Protein AF-A0A7V2AU62-F1 (afdb_monomer_lite)

Secondary structure (DSSP, 8-state):
--SS-PPPPP------TTS-HHHHHHHHHH-HHHHHHHHHHHHHHHHHHHHHHHHHHHHHHHHHHHHHHIIIIIS---SEEETTEEE---GGGHHHHHHHHHHHHHHHHHHHHHHHHHHHHHHHHHH---

Structure (mmCIF, N/CA/C/O backbone):
data_AF-A0A7V2AU62-F1
#
_entry.id   AF-A0A7V2AU62-F1
#
loop_
_atom_site.group_PDB
_atom_site.id
_atom_site.type_symbol
_atom_site.label_atom_id
_atom_site.label_alt_id
_atom_site.label_comp_id
_atom_site.label_asym_id
_atom_site.label_entity_id
_atom_site.label_seq_id
_atom_site.pdbx_PDB_ins_code
_atom_site.Cartn_x
_atom_site.Cartn_y
_atom_site.Cartn_z
_atom_site.occupancy
_atom_site.B_iso_or_equiv
_atom_site.auth_seq_id
_atom_site.auth_comp_id
_atom_site.auth_asym_id
_atom_site.auth_atom_id
_atom_site.pdbx_PDB_model_num
ATOM 1 N N . GLU A 1 1 ? -22.952 19.326 10.330 1.00 55.00 1 GLU A N 1
ATOM 2 C CA . GLU A 1 1 ? -24.151 20.021 9.814 1.00 55.00 1 GLU A CA 1
ATOM 3 C C . GLU A 1 1 ? -24.006 20.452 8.351 1.00 55.00 1 GLU A C 1
ATOM 5 O O . GLU A 1 1 ? -24.978 20.304 7.633 1.00 55.00 1 GLU A O 1
ATOM 10 N N . ALA A 1 2 ? -22.821 20.843 7.853 1.00 52.75 2 ALA A N 1
ATOM 11 C CA . ALA A 1 2 ? -22.701 21.334 6.468 1.00 52.75 2 ALA A CA 1
ATOM 12 C C . ALA A 1 2 ? -22.431 20.289 5.352 1.00 52.75 2 ALA A C 1
ATOM 14 O O . ALA A 1 2 ? -22.750 20.576 4.208 1.00 52.75 2 ALA A O 1
ATOM 15 N N . LEU A 1 3 ? -21.883 19.091 5.631 1.00 63.28 3 LEU A N 1
ATOM 16 C CA . LEU A 1 3 ? -21.531 18.123 4.559 1.00 63.28 3 LEU A CA 1
ATOM 17 C C . LEU A 1 3 ? -22.336 16.811 4.522 1.00 63.28 3 LEU A C 1
ATOM 19 O O . LEU A 1 3 ? -22.342 16.146 3.496 1.00 63.28 3 LEU A O 1
ATOM 23 N N . LEU A 1 4 ? -23.023 16.417 5.600 1.00 69.19 4 LEU A N 1
ATOM 24 C CA . LEU A 1 4 ? -23.763 15.140 5.649 1.00 69.19 4 LEU A CA 1
ATOM 25 C C . LEU A 1 4 ? -25.218 15.283 6.107 1.00 69.19 4 LEU A C 1
ATOM 27 O O . LEU A 1 4 ? -25.890 14.276 6.278 1.0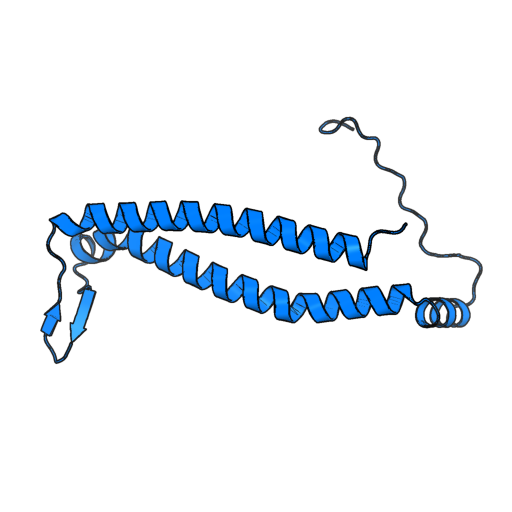0 69.19 4 LEU A O 1
ATOM 31 N N . GLY A 1 5 ? -25.704 16.500 6.384 1.00 77.00 5 GLY A N 1
ATOM 32 C CA . GLY A 1 5 ? -27.069 16.740 6.890 1.00 77.00 5 GLY A CA 1
ATOM 33 C C . GLY A 1 5 ? -27.391 16.097 8.250 1.00 77.00 5 GLY A C 1
ATOM 34 O O . GLY A 1 5 ? -28.424 16.381 8.847 1.00 77.00 5 GLY A O 1
ATOM 35 N N . VAL A 1 6 ? -26.499 15.262 8.781 1.00 72.81 6 VAL A N 1
ATOM 36 C CA . VAL A 1 6 ? -26.673 14.582 10.057 1.00 72.81 6 VAL A CA 1
ATOM 37 C C . VAL A 1 6 ? -26.225 15.506 11.182 1.00 72.81 6 VAL A C 1
ATOM 39 O O . VAL A 1 6 ? -25.076 15.966 11.238 1.00 72.81 6 VAL A O 1
ATOM 42 N N . ARG A 1 7 ? -27.158 15.767 12.101 1.00 73.38 7 ARG A N 1
ATOM 43 C CA . ARG A 1 7 ? -26.866 16.365 13.402 1.00 73.38 7 ARG A CA 1
ATOM 44 C C . ARG A 1 7 ? -25.943 15.427 14.166 1.00 73.38 7 ARG A C 1
ATOM 46 O O . ARG A 1 7 ? -26.282 14.266 14.379 1.00 73.38 7 ARG A O 1
ATOM 53 N N . MET A 1 8 ? -24.784 15.927 14.582 1.00 72.12 8 MET A N 1
ATOM 54 C CA . MET A 1 8 ? -23.872 15.130 15.397 1.00 72.12 8 MET A CA 1
ATOM 55 C C . MET A 1 8 ? -24.558 14.788 16.731 1.00 72.12 8 MET A C 1
ATOM 57 O O . MET A 1 8 ? -24.991 15.708 17.435 1.00 72.12 8 MET A O 1
ATOM 61 N N . PRO A 1 9 ? -24.674 13.498 17.100 1.00 69.62 9 PRO A N 1
ATOM 62 C CA . PRO A 1 9 ? -25.175 13.112 18.409 1.00 69.62 9 PRO A CA 1
ATOM 63 C C . PRO A 1 9 ? -24.269 13.702 19.487 1.00 69.62 9 PRO A C 1
ATOM 65 O O . PRO A 1 9 ? -23.041 13.673 19.369 1.00 69.62 9 PRO A O 1
ATOM 68 N N . ARG A 1 10 ? -24.859 14.228 20.563 1.00 68.44 10 ARG A N 1
ATOM 69 C CA . ARG A 1 10 ? -24.075 14.646 21.728 1.00 68.44 10 ARG A CA 1
ATOM 70 C C . ARG A 1 10 ? -23.327 13.428 22.269 1.00 68.44 10 ARG A C 1
ATOM 72 O O . ARG A 1 10 ? -23.922 12.366 22.439 1.00 68.44 10 ARG A O 1
ATOM 79 N N . ARG A 1 11 ? -22.028 13.599 22.535 1.00 68.75 11 ARG A N 1
ATOM 80 C CA . ARG A 1 11 ? -21.162 12.574 23.132 1.00 68.75 11 ARG A CA 1
ATOM 81 C C . ARG A 1 11 ? -21.893 11.899 24.308 1.00 68.75 11 ARG A C 1
ATOM 83 O O . ARG A 1 11 ? -22.237 12.605 25.258 1.00 68.75 11 ARG A O 1
ATOM 90 N N . PRO A 1 12 ? -22.094 10.571 24.295 1.00 61.94 12 PRO A N 1
ATOM 91 C CA . PRO A 1 12 ? -22.610 9.873 25.463 1.00 61.94 12 PRO A CA 1
ATOM 92 C C . PRO A 1 12 ? -21.643 10.066 26.638 1.00 61.94 12 PRO A C 1
ATOM 94 O O . PRO A 1 12 ? -20.420 9.977 26.494 1.00 61.94 12 PRO A O 1
ATOM 97 N N . ILE A 1 13 ? -22.184 10.400 27.807 1.00 61.28 13 ILE A N 1
ATOM 98 C CA . ILE A 1 13 ? -21.394 10.653 29.013 1.00 61.28 13 ILE A CA 1
ATOM 99 C C . ILE A 1 13 ? -20.949 9.292 29.563 1.00 61.28 13 ILE A C 1
ATOM 101 O O . ILE A 1 13 ? -21.699 8.608 30.247 1.00 61.28 13 ILE A O 1
ATOM 105 N N . PHE A 1 14 ? -19.718 8.888 29.242 1.00 56.69 14 PHE A N 1
ATOM 106 C CA . PHE A 1 14 ? -19.124 7.597 29.634 1.00 56.69 14 PHE A CA 1
ATOM 107 C C . PHE A 1 14 ? -18.795 7.466 31.133 1.00 56.69 14 PHE A C 1
ATOM 109 O O . PHE A 1 14 ? -18.342 6.418 31.581 1.00 56.69 14 PHE A O 1
ATOM 116 N N . SER A 1 15 ? -19.005 8.517 31.924 1.00 59.22 15 SER A N 1
ATOM 117 C CA . SER A 1 15 ? -18.717 8.531 33.357 1.00 59.22 15 SER A CA 1
ATOM 118 C C . SER A 1 15 ? -20.024 8.696 34.118 1.00 59.22 15 SER A C 1
ATOM 120 O O . SER A 1 15 ? -20.573 9.798 34.159 1.00 59.22 15 SER A O 1
ATOM 122 N N . ARG A 1 16 ? -20.510 7.618 34.752 1.00 60.66 16 ARG A N 1
ATOM 123 C CA . ARG A 1 16 ? -21.407 7.772 35.905 1.00 60.66 16 ARG A CA 1
ATOM 124 C C . ARG A 1 16 ? -20.615 8.557 36.946 1.00 60.66 16 ARG A C 1
ATOM 126 O O . ARG A 1 16 ? -19.609 8.062 37.460 1.00 60.66 16 ARG A O 1
ATOM 133 N N . LYS A 1 17 ? -20.993 9.813 37.191 1.00 62.16 17 LYS A N 1
ATOM 134 C CA . LYS A 1 17 ? -20.298 10.689 38.151 1.00 62.16 17 LYS A CA 1
ATOM 135 C C . LYS A 1 17 ? -20.458 10.197 39.596 1.00 62.16 17 LYS A C 1
ATOM 137 O O . LYS A 1 17 ? -19.704 10.631 40.455 1.00 62.16 17 LYS A O 1
ATOM 142 N N . ASP A 1 18 ? -21.328 9.214 39.804 1.00 68.56 18 ASP A N 1
ATOM 143 C CA . ASP A 1 18 ? -21.923 8.866 41.095 1.00 68.56 18 ASP A CA 1
ATOM 144 C C . ASP A 1 18 ? -21.202 7.705 41.812 1.00 68.56 18 ASP A C 1
ATOM 146 O O . ASP A 1 18 ? -21.600 7.305 42.900 1.00 68.56 18 ASP A O 1
ATOM 150 N N . LEU A 1 19 ? -20.141 7.141 41.214 1.00 70.06 19 LEU A N 1
ATOM 151 C CA . LEU A 1 19 ? -19.375 6.026 41.790 1.00 70.06 19 LEU A CA 1
ATOM 152 C C . LEU A 1 19 ? -18.001 6.471 42.328 1.00 70.06 19 LEU A C 1
ATOM 154 O O . LEU A 1 19 ? -17.305 7.237 41.657 1.00 70.06 19 LEU A O 1
ATOM 158 N N . PRO A 1 20 ? -17.540 5.937 43.475 1.00 80.94 20 PRO A N 1
ATOM 159 C CA . PRO A 1 20 ? -16.149 6.080 43.902 1.00 80.94 20 PRO A CA 1
ATOM 160 C C . PRO A 1 20 ? -15.197 5.435 42.878 1.00 80.94 20 PRO A C 1
ATOM 162 O O . PRO A 1 20 ? -15.575 4.495 42.175 1.00 80.94 20 PRO A O 1
ATOM 165 N N . MET A 1 21 ? -13.949 5.918 42.795 1.00 77.25 21 MET A N 1
ATOM 166 C CA . MET A 1 21 ? -12.936 5.474 41.811 1.00 77.25 21 MET A CA 1
ATOM 167 C C . MET A 1 21 ? -12.805 3.943 41.727 1.00 77.25 21 MET A C 1
ATOM 169 O O . MET A 1 21 ? -12.771 3.375 40.636 1.00 77.25 21 MET A O 1
ATOM 173 N N . TRP A 1 22 ? -12.831 3.266 42.877 1.00 80.25 22 TRP A N 1
ATOM 174 C CA . TRP A 1 22 ? -12.772 1.805 42.963 1.00 80.25 22 TRP A CA 1
ATOM 175 C C . TRP A 1 22 ? -14.025 1.105 42.410 1.00 80.25 22 TRP A C 1
ATOM 177 O O . TRP A 1 22 ? -13.930 0.087 41.725 1.00 80.25 22 TRP A O 1
ATOM 187 N N . GLY A 1 23 ? -15.206 1.689 42.635 1.00 78.44 23 GLY A N 1
ATOM 188 C CA . GLY A 1 23 ? -16.470 1.197 42.082 1.00 78.44 23 GLY A CA 1
ATOM 189 C C . GLY A 1 23 ? -16.519 1.302 40.556 1.00 78.44 23 GLY A C 1
ATOM 190 O O . GLY A 1 23 ? -17.012 0.391 39.891 1.00 78.44 23 GLY A O 1
ATOM 191 N N . LYS A 1 24 ? -15.931 2.363 39.984 1.00 75.81 24 LYS A N 1
ATOM 192 C CA . LYS A 1 24 ? -15.790 2.520 38.527 1.00 75.81 24 LYS A CA 1
ATOM 193 C C . LYS A 1 24 ? -14.877 1.453 37.931 1.00 75.81 24 LYS A C 1
ATOM 195 O O . LYS A 1 24 ? -15.269 0.799 36.967 1.00 75.81 24 LYS A O 1
ATOM 200 N N . PHE A 1 25 ? -13.706 1.228 38.525 1.00 80.56 25 PHE A N 1
ATOM 201 C CA . PHE A 1 25 ? -12.774 0.199 38.058 1.00 80.56 25 PHE A CA 1
ATOM 202 C C . PHE A 1 25 ? -13.400 -1.201 38.093 1.00 80.56 25 PHE A C 1
ATOM 204 O O . PHE A 1 25 ? -13.387 -1.907 37.087 1.00 80.56 25 PHE A O 1
ATOM 211 N N . LYS A 1 26 ? -14.049 -1.572 39.204 1.00 81.12 26 LYS A N 1
ATOM 212 C CA . LYS A 1 26 ? -14.725 -2.872 39.320 1.00 81.12 26 LYS A CA 1
ATOM 213 C C . LYS A 1 26 ? -15.847 -3.036 38.288 1.00 81.12 26 LYS A C 1
ATOM 215 O O . LYS A 1 26 ? -15.987 -4.115 37.719 1.00 81.12 26 LYS A O 1
ATOM 220 N N . SER A 1 27 ? -16.596 -1.965 38.003 1.00 79.50 27 SER A N 1
ATOM 221 C CA . SER A 1 27 ? -17.637 -1.981 36.966 1.00 79.50 27 SER A CA 1
ATOM 222 C C . SER A 1 27 ? -17.079 -2.172 35.553 1.00 79.50 27 SER A C 1
ATOM 224 O O . SER A 1 27 ? -17.673 -2.904 34.773 1.00 79.50 27 SER A O 1
ATOM 226 N N . LEU A 1 28 ? -15.915 -1.591 35.243 1.00 80.38 28 LEU A N 1
ATOM 227 C CA . LEU A 1 28 ? -15.241 -1.761 33.952 1.00 80.38 28 LEU A CA 1
ATOM 228 C C . LEU A 1 28 ? -14.681 -3.176 33.784 1.00 80.38 28 LEU A C 1
ATOM 230 O O . LEU A 1 28 ? -14.831 -3.765 32.719 1.00 80.38 28 LEU A O 1
ATOM 234 N N . VAL A 1 29 ? -14.067 -3.731 34.831 1.00 83.06 29 VAL A N 1
ATOM 235 C CA . VAL A 1 29 ? -13.481 -5.082 34.807 1.00 83.06 29 VAL A CA 1
ATOM 236 C C . VAL A 1 29 ? -14.556 -6.174 34.795 1.00 83.06 29 VAL A C 1
ATOM 238 O O . VAL A 1 29 ? -14.355 -7.215 34.181 1.00 83.06 29 VAL A O 1
ATOM 241 N N . SER A 1 30 ? -15.711 -5.959 35.433 1.00 83.50 30 SER A N 1
ATOM 242 C CA . SER A 1 30 ? -16.838 -6.906 35.353 1.00 83.50 30 SER A CA 1
ATOM 243 C C . SER A 1 30 ? -17.629 -6.807 34.047 1.00 83.50 30 SER A C 1
ATOM 245 O O . SER A 1 30 ? -18.418 -7.701 33.750 1.00 83.50 30 SER A O 1
ATOM 247 N N . ASP A 1 31 ? -17.441 -5.747 33.257 1.00 83.81 31 ASP A N 1
ATOM 248 C CA . ASP A 1 31 ? -18.127 -5.611 31.978 1.00 83.81 31 ASP A CA 1
ATOM 249 C C . ASP A 1 31 ? -17.458 -6.495 30.913 1.00 83.81 31 ASP A C 1
ATOM 251 O O . ASP A 1 31 ? -16.318 -6.268 30.496 1.00 83.81 31 ASP A O 1
ATOM 255 N N . ARG A 1 32 ? -18.202 -7.496 30.421 1.00 81.81 32 ARG A N 1
ATOM 256 C CA . ARG A 1 32 ? -17.798 -8.385 29.318 1.00 81.81 32 ARG A CA 1
ATOM 257 C C . ARG A 1 32 ? -17.339 -7.598 28.085 1.00 81.81 32 ARG A C 1
ATOM 259 O O . ARG A 1 32 ? -16.474 -8.058 27.341 1.00 81.81 32 ARG A O 1
ATOM 266 N N . ARG A 1 33 ? -17.883 -6.400 27.872 1.00 79.00 33 ARG A N 1
ATOM 267 C CA . ARG A 1 33 ? -17.545 -5.533 26.741 1.00 79.00 33 ARG A CA 1
ATOM 268 C C . ARG A 1 33 ? -16.118 -4.999 26.798 1.00 79.00 33 ARG A C 1
ATOM 270 O O . ARG A 1 33 ? -15.474 -4.893 25.752 1.00 79.00 33 ARG A O 1
ATOM 277 N N . THR A 1 34 ? -15.618 -4.676 27.989 1.00 83.81 34 THR A N 1
ATOM 278 C CA . THR A 1 34 ? -14.239 -4.204 28.171 1.00 83.81 34 THR A CA 1
ATOM 279 C C . THR A 1 34 ? -13.262 -5.268 27.680 1.00 83.81 34 THR A C 1
ATOM 281 O O . THR A 1 34 ? -12.352 -4.967 26.912 1.00 83.81 34 THR A O 1
ATOM 284 N N . TRP A 1 35 ? -13.525 -6.532 28.013 1.00 85.06 35 TRP A N 1
ATOM 285 C CA . TRP A 1 35 ? -12.718 -7.670 27.576 1.00 85.06 35 TRP A CA 1
ATOM 286 C C . TRP A 1 35 ? -12.794 -7.922 26.071 1.00 85.06 35 TRP A C 1
ATOM 288 O O . TRP A 1 35 ? -11.758 -8.133 25.447 1.00 85.06 35 TRP A O 1
ATOM 298 N N . LEU A 1 36 ? -13.984 -7.835 25.463 1.00 84.50 36 LEU A N 1
ATOM 299 C CA . LEU A 1 36 ? -14.124 -7.940 24.003 1.00 84.50 36 LEU A CA 1
ATOM 300 C C . LEU A 1 36 ? -13.385 -6.811 23.273 1.00 84.50 36 LEU A C 1
ATOM 302 O O . LEU A 1 36 ? -12.775 -7.049 22.236 1.00 84.50 36 LEU A O 1
ATOM 306 N N . THR A 1 37 ? -13.384 -5.599 23.834 1.00 85.69 37 THR A N 1
ATOM 307 C CA . THR A 1 37 ? -12.653 -4.455 23.266 1.00 85.69 37 THR A CA 1
ATOM 308 C C . THR A 1 37 ? -11.140 -4.653 23.369 1.00 85.69 37 THR A C 1
ATOM 310 O O . THR A 1 37 ? -10.427 -4.412 22.399 1.00 85.69 37 THR A O 1
ATOM 313 N N . ILE A 1 38 ? -10.638 -5.142 24.509 1.00 88.75 38 ILE A N 1
ATOM 314 C CA . ILE A 1 38 ? -9.214 -5.471 24.686 1.00 88.75 38 ILE A CA 1
ATOM 315 C C . ILE A 1 38 ? -8.800 -6.592 23.725 1.00 88.75 38 ILE A C 1
ATOM 317 O O . ILE A 1 38 ? -7.779 -6.473 23.051 1.00 88.75 38 ILE A O 1
ATOM 321 N N . LEU A 1 39 ? -9.610 -7.648 23.607 1.00 88.31 39 LEU A N 1
ATOM 322 C CA . LEU A 1 39 ? -9.378 -8.733 22.656 1.00 88.31 39 LEU A CA 1
ATOM 323 C C . LEU A 1 39 ? -9.343 -8.212 21.214 1.00 88.31 39 LEU A C 1
ATOM 325 O O . LEU A 1 39 ? -8.441 -8.569 20.462 1.00 88.31 39 LEU A O 1
ATOM 329 N N . TYR A 1 40 ? -10.277 -7.331 20.843 1.00 88.62 40 TYR A N 1
ATOM 330 C CA . TYR A 1 40 ? -10.277 -6.675 19.537 1.00 88.62 40 TYR A CA 1
ATOM 331 C C . TYR A 1 40 ? -8.974 -5.905 19.293 1.00 88.62 40 TYR A C 1
ATOM 333 O O . TYR A 1 40 ? -8.371 -6.066 18.236 1.00 88.62 40 TYR A O 1
ATOM 341 N N . MET A 1 41 ? -8.492 -5.124 20.266 1.00 89.38 41 MET A N 1
ATOM 342 C CA . MET A 1 41 ? -7.220 -4.397 20.143 1.00 89.38 41 MET A CA 1
ATOM 343 C C . MET A 1 41 ? -6.016 -5.335 20.002 1.00 89.38 41 MET A C 1
ATOM 345 O O . MET A 1 41 ? -5.123 -5.061 19.202 1.00 89.38 41 MET A O 1
ATOM 349 N N . LEU A 1 42 ? -6.005 -6.456 20.727 1.00 92.62 42 LEU A N 1
ATOM 350 C CA . LEU A 1 42 ? -4.958 -7.470 20.604 1.00 92.62 42 LEU A CA 1
ATOM 351 C C . LEU A 1 42 ? -4.974 -8.152 19.236 1.00 92.62 42 LEU A C 1
ATOM 353 O O . LEU A 1 42 ? -3.910 -8.375 18.678 1.00 92.62 42 LEU A O 1
ATOM 357 N N . VAL A 1 43 ? -6.153 -8.443 18.679 1.00 90.38 43 VAL A N 1
ATOM 358 C CA . VAL A 1 43 ? -6.323 -9.010 17.327 1.00 90.38 43 VAL A CA 1
ATOM 359 C C . VAL A 1 43 ? -5.988 -7.986 16.236 1.00 90.38 43 VAL A C 1
ATOM 361 O O . VAL A 1 43 ? -5.507 -8.353 15.163 1.00 90.38 43 VAL A O 1
ATOM 364 N N . LEU A 1 44 ? -6.178 -6.693 16.510 1.00 90.00 44 LEU A N 1
ATOM 365 C CA . LEU A 1 44 ? -5.853 -5.608 15.586 1.00 90.00 44 LEU A CA 1
ATOM 366 C C . LEU A 1 44 ? -4.362 -5.559 15.245 1.00 90.00 44 LEU A C 1
ATOM 368 O O . LEU A 1 44 ? -4.002 -5.225 14.121 1.00 90.00 44 LEU A O 1
ATOM 372 N N . MET A 1 45 ? -3.503 -5.897 16.206 1.00 93.00 45 MET A N 1
ATOM 373 C CA . MET A 1 45 ? -2.052 -5.849 16.049 1.00 93.00 45 MET A CA 1
ATOM 374 C C . MET A 1 45 ? -1.519 -6.859 15.010 1.00 93.00 45 MET A C 1
ATOM 376 O O . MET A 1 45 ? -0.918 -6.410 14.032 1.00 93.00 45 MET A O 1
ATOM 380 N N . PRO A 1 46 ? -1.772 -8.181 15.109 1.00 94.12 46 PRO A N 1
ATOM 381 C CA . PRO A 1 46 ? -1.335 -9.132 14.092 1.00 94.12 46 PRO A CA 1
ATOM 382 C C . PRO A 1 46 ? -2.022 -8.898 12.742 1.00 94.12 46 PRO A C 1
ATOM 384 O O . PRO A 1 46 ? -1.365 -8.997 11.709 1.00 94.12 46 PRO A O 1
ATOM 387 N N . LEU A 1 47 ? -3.308 -8.520 12.721 1.00 92.06 47 LEU A N 1
ATOM 388 C CA . LEU A 1 47 ? -3.992 -8.161 11.471 1.00 92.06 47 LEU A CA 1
ATOM 389 C C . LEU A 1 47 ? -3.336 -6.955 10.791 1.00 92.06 47 LEU A C 1
ATOM 391 O O . LEU A 1 47 ? -3.124 -6.972 9.581 1.00 92.06 47 LEU A O 1
ATOM 395 N N . GLY A 1 48 ? -2.981 -5.929 11.566 1.00 92.88 48 GLY A N 1
ATOM 396 C CA . GLY A 1 48 ? -2.276 -4.752 11.074 1.00 92.88 48 GLY A CA 1
ATOM 397 C C . GLY A 1 48 ? -0.932 -5.108 10.445 1.00 92.88 48 GLY A C 1
ATOM 398 O O . GLY A 1 48 ? -0.636 -4.622 9.357 1.00 92.88 48 GLY A O 1
ATOM 399 N N . ILE A 1 49 ? -0.162 -6.004 11.075 1.00 95.69 49 ILE A N 1
ATOM 400 C CA . ILE A 1 49 ? 1.112 -6.494 10.528 1.00 95.69 49 ILE A CA 1
ATOM 401 C C . ILE A 1 49 ? 0.884 -7.193 9.186 1.00 95.69 49 ILE A C 1
ATOM 403 O O . ILE A 1 49 ? 1.551 -6.854 8.214 1.00 95.69 49 ILE A O 1
ATOM 407 N N . VAL A 1 50 ? -0.074 -8.121 9.105 1.00 94.62 50 VAL A N 1
ATOM 408 C CA . VAL A 1 50 ? -0.371 -8.859 7.865 1.00 94.62 50 VAL A CA 1
ATOM 409 C C . VAL A 1 50 ? -0.801 -7.917 6.739 1.00 94.62 50 VAL A C 1
ATOM 411 O O . VAL A 1 50 ? -0.329 -8.040 5.612 1.00 94.62 50 VAL A O 1
ATOM 414 N N . TYR A 1 51 ? -1.673 -6.949 7.022 1.00 92.19 51 TYR A N 1
ATOM 415 C CA . TYR A 1 51 ? -2.083 -5.978 6.009 1.00 92.19 51 TYR A CA 1
ATOM 416 C C . TYR A 1 51 ? -0.911 -5.106 5.578 1.00 92.19 51 TYR A C 1
ATOM 418 O O . TYR A 1 51 ? -0.686 -4.932 4.383 1.00 92.19 51 TYR A O 1
ATOM 426 N N . PHE A 1 52 ? -0.137 -4.599 6.534 1.00 94.75 52 PHE A N 1
ATOM 427 C CA . PHE A 1 52 ? 1.015 -3.761 6.245 1.00 94.75 52 PHE A CA 1
ATOM 428 C C . PHE A 1 52 ? 2.035 -4.481 5.360 1.00 94.75 52 PHE A C 1
ATOM 430 O O . PHE A 1 52 ? 2.451 -3.913 4.354 1.00 94.75 52 PHE A O 1
ATOM 437 N N . THR A 1 53 ? 2.397 -5.729 5.673 1.00 97.38 53 THR A N 1
ATOM 438 C CA . THR A 1 53 ? 3.383 -6.493 4.892 1.00 97.38 53 THR A CA 1
ATOM 439 C C . THR A 1 53 ? 2.903 -6.771 3.469 1.00 97.38 53 THR A C 1
ATOM 441 O O . THR A 1 53 ? 3.672 -6.624 2.520 1.00 97.38 53 THR A O 1
ATOM 444 N N . ILE A 1 54 ? 1.624 -7.101 3.281 1.00 95.62 54 ILE A N 1
ATOM 445 C CA . ILE A 1 54 ? 1.045 -7.307 1.946 1.00 95.62 54 ILE A CA 1
ATOM 446 C C . ILE A 1 54 ? 1.019 -5.994 1.155 1.00 95.62 54 ILE A C 1
ATOM 448 O O . ILE A 1 54 ? 1.434 -5.956 -0.001 1.00 95.62 54 ILE A O 1
ATOM 452 N N . PHE A 1 55 ? 0.568 -4.893 1.757 1.00 96.00 55 PHE A N 1
ATOM 453 C CA . PHE A 1 55 ? 0.479 -3.624 1.037 1.00 96.00 55 PHE A CA 1
ATOM 454 C C . PHE A 1 55 ? 1.841 -3.029 0.719 1.00 96.00 55 PHE A C 1
ATOM 456 O O . PHE A 1 55 ? 2.034 -2.551 -0.396 1.00 96.00 55 PHE A O 1
ATOM 463 N N . ILE A 1 56 ? 2.793 -3.069 1.654 1.00 97.12 56 ILE A N 1
ATOM 464 C CA . ILE A 1 56 ? 4.119 -2.496 1.413 1.00 97.12 56 ILE A CA 1
ATOM 465 C C . ILE A 1 56 ? 4.863 -3.267 0.321 1.00 97.12 56 ILE A C 1
ATOM 467 O O . ILE A 1 56 ? 5.516 -2.650 -0.517 1.00 97.12 56 ILE A O 1
ATOM 471 N N . THR A 1 57 ? 4.708 -4.595 0.267 1.00 97.00 57 THR A N 1
ATOM 472 C CA . THR A 1 57 ? 5.293 -5.414 -0.803 1.00 97.00 57 THR A CA 1
ATOM 473 C C . THR A 1 57 ? 4.646 -5.106 -2.150 1.00 97.00 57 THR A C 1
ATOM 475 O O . THR A 1 57 ? 5.363 -4.809 -3.103 1.00 97.00 57 THR A O 1
ATOM 478 N N . LEU A 1 58 ? 3.312 -5.072 -2.237 1.00 96.69 58 LEU A N 1
ATOM 4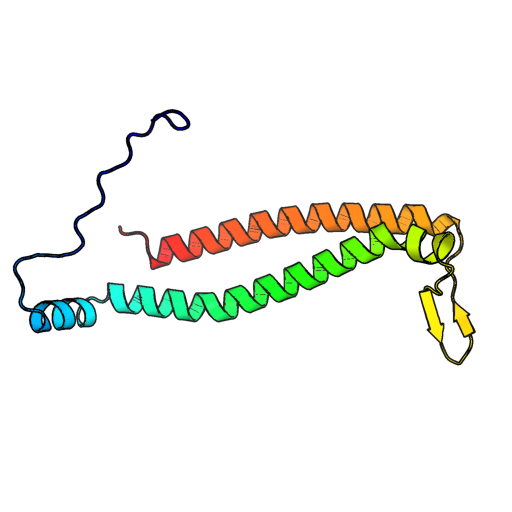79 C CA . LEU A 1 58 ? 2.604 -4.717 -3.473 1.00 96.69 58 LEU A CA 1
ATOM 480 C C . LEU A 1 58 ? 2.975 -3.319 -3.979 1.00 96.69 58 LEU A C 1
ATOM 482 O O . LEU A 1 58 ? 3.273 -3.153 -5.160 1.00 96.69 58 LEU A O 1
ATOM 486 N N . VAL A 1 59 ? 3.009 -2.322 -3.094 1.00 96.50 59 VAL A N 1
ATOM 487 C CA . VAL A 1 59 ? 3.395 -0.949 -3.448 1.00 96.50 59 VAL A CA 1
ATOM 488 C C . VAL A 1 59 ? 4.845 -0.890 -3.926 1.00 96.50 59 VAL A C 1
ATOM 490 O O . VAL A 1 59 ? 5.120 -0.199 -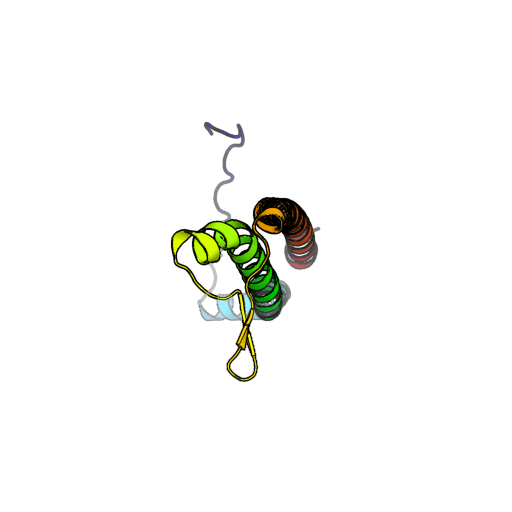4.905 1.00 96.50 59 VAL A O 1
ATOM 493 N N . ALA A 1 60 ? 5.761 -1.641 -3.307 1.00 97.06 60 ALA A N 1
ATOM 494 C CA . ALA A 1 60 ? 7.144 -1.730 -3.771 1.00 97.06 60 ALA A CA 1
ATOM 495 C C . ALA A 1 60 ? 7.236 -2.318 -5.191 1.00 97.06 60 ALA A C 1
ATOM 497 O O . ALA A 1 60 ? 7.948 -1.767 -6.030 1.00 97.06 60 ALA A O 1
ATOM 498 N N . PHE A 1 61 ? 6.473 -3.374 -5.498 1.00 96.06 61 PHE A N 1
ATOM 499 C CA . PHE A 1 61 ? 6.415 -3.945 -6.850 1.00 96.06 61 PHE A CA 1
ATOM 500 C C . PHE A 1 61 ? 5.820 -2.978 -7.876 1.00 96.06 61 PHE A C 1
ATOM 502 O O . PHE A 1 61 ? 6.349 -2.858 -8.980 1.00 96.06 61 PHE A O 1
ATOM 509 N N . VAL A 1 62 ? 4.754 -2.257 -7.517 1.00 97.00 62 VAL A N 1
ATOM 510 C CA . VAL A 1 62 ? 4.172 -1.207 -8.366 1.00 97.00 62 VAL A CA 1
ATOM 511 C C . VAL A 1 62 ? 5.203 -0.120 -8.657 1.00 97.00 62 VAL A C 1
ATOM 513 O O . VAL A 1 62 ? 5.415 0.233 -9.817 1.00 97.00 62 VAL A O 1
ATOM 516 N N . ALA A 1 63 ? 5.860 0.392 -7.614 1.00 95.75 63 ALA A N 1
ATOM 517 C CA . ALA A 1 63 ? 6.868 1.435 -7.739 1.00 95.75 63 ALA A CA 1
ATOM 518 C C . ALA A 1 63 ? 8.027 0.974 -8.626 1.00 95.75 63 ALA A C 1
ATOM 520 O O . ALA A 1 63 ? 8.420 1.702 -9.531 1.00 95.75 63 ALA A O 1
ATOM 521 N N . TYR A 1 64 ? 8.517 -0.252 -8.427 1.00 93.75 64 TYR A N 1
ATOM 522 C CA . TYR A 1 64 ? 9.559 -0.839 -9.263 1.00 93.75 64 TYR A CA 1
ATOM 523 C C . TYR A 1 64 ? 9.123 -0.974 -10.728 1.00 93.75 64 TYR A C 1
ATOM 525 O O . TYR A 1 64 ? 9.853 -0.548 -11.616 1.00 93.75 64 TYR A O 1
ATOM 533 N N . GLY A 1 65 ? 7.927 -1.506 -10.999 1.00 93.00 65 GLY A N 1
ATOM 534 C CA . GLY A 1 65 ? 7.431 -1.695 -12.367 1.00 93.00 65 GLY A CA 1
ATOM 535 C C . GLY A 1 65 ? 7.235 -0.384 -13.135 1.00 93.00 65 GLY A C 1
ATOM 536 O O . GLY A 1 65 ? 7.530 -0.319 -14.326 1.00 93.00 65 GLY A O 1
ATOM 537 N N . ILE A 1 66 ? 6.781 0.672 -12.451 1.00 94.44 66 ILE A N 1
ATOM 538 C CA . ILE A 1 66 ? 6.597 2.004 -13.047 1.00 94.44 66 ILE A CA 1
ATOM 539 C C . ILE A 1 66 ? 7.938 2.737 -13.190 1.00 94.44 66 ILE A C 1
ATOM 541 O O . ILE A 1 66 ? 8.169 3.394 -14.203 1.00 94.44 66 ILE A O 1
ATOM 545 N N . ALA A 1 67 ? 8.827 2.634 -12.199 1.00 92.81 67 ALA A N 1
ATOM 546 C CA . ALA A 1 67 ? 10.122 3.309 -12.212 1.00 92.81 67 ALA A CA 1
ATOM 547 C C . ALA A 1 67 ? 11.168 2.602 -13.087 1.00 92.81 67 ALA A C 1
ATOM 549 O O . ALA A 1 67 ? 12.172 3.223 -13.436 1.00 92.81 67 ALA A O 1
ATOM 550 N N . SER A 1 68 ? 10.954 1.337 -13.468 1.00 91.12 68 SER A N 1
ATOM 551 C CA . SER A 1 68 ? 11.940 0.534 -14.199 1.00 91.12 68 SER A CA 1
ATOM 552 C C . SER A 1 68 ? 12.489 1.196 -15.470 1.00 91.12 68 SER A C 1
ATOM 554 O O . SER A 1 68 ? 13.707 1.144 -15.649 1.00 91.12 68 SER A O 1
ATOM 556 N N . PRO A 1 69 ? 11.706 1.893 -16.326 1.00 89.19 69 PRO A N 1
ATOM 557 C CA . PRO A 1 69 ? 12.278 2.514 -17.519 1.00 89.19 69 PRO A CA 1
ATOM 558 C C . PRO A 1 69 ? 13.218 3.667 -17.163 1.00 89.19 69 PRO A C 1
ATOM 560 O O . PRO A 1 69 ? 14.255 3.850 -17.795 1.00 89.19 69 PRO A O 1
ATOM 563 N N . VAL A 1 70 ? 12.878 4.428 -16.123 1.00 90.94 70 VAL A N 1
ATOM 564 C CA . VAL A 1 70 ? 13.703 5.541 -15.647 1.00 90.94 70 VAL A CA 1
ATOM 565 C C . VAL A 1 70 ? 14.995 5.007 -15.029 1.00 90.94 70 VAL A C 1
ATOM 567 O O . VAL A 1 70 ? 16.071 5.514 -15.329 1.00 90.94 70 VAL A O 1
ATOM 570 N N . LEU A 1 71 ? 14.909 3.950 -14.219 1.00 89.94 71 LEU A N 1
ATOM 571 C CA . LEU A 1 71 ? 16.067 3.326 -13.574 1.00 89.94 71 LEU A CA 1
ATOM 572 C C . LEU A 1 71 ? 17.040 2.713 -14.591 1.00 89.94 71 LEU A C 1
ATOM 574 O O . LEU A 1 71 ? 18.245 2.928 -14.487 1.00 89.94 71 LEU A O 1
ATOM 578 N N . PHE A 1 72 ? 16.536 1.989 -15.591 1.00 88.88 72 PHE A N 1
ATOM 579 C CA . PHE A 1 72 ? 17.391 1.270 -16.539 1.00 88.88 72 PHE A CA 1
ATOM 580 C C . PHE A 1 72 ? 17.902 2.158 -17.672 1.00 88.88 72 PHE A C 1
ATOM 582 O O . PHE A 1 72 ? 19.095 2.152 -17.955 1.00 88.88 72 PHE A O 1
ATOM 589 N N . TYR A 1 73 ? 17.034 2.954 -18.305 1.00 85.44 73 TYR A N 1
ATOM 590 C CA . TYR A 1 73 ? 17.425 3.772 -19.462 1.00 85.44 73 TYR A CA 1
ATOM 591 C C . TYR A 1 73 ? 17.876 5.181 -19.074 1.00 85.44 73 TYR A C 1
ATOM 593 O O . TYR A 1 73 ? 18.692 5.767 -19.777 1.00 85.44 73 TYR A O 1
ATOM 601 N N . GLY A 1 74 ? 17.361 5.731 -17.971 1.00 86.69 74 GLY A N 1
ATOM 602 C CA . GLY A 1 74 ? 17.753 7.057 -17.483 1.00 86.69 74 GLY A CA 1
ATOM 603 C C . GLY A 1 74 ? 19.034 7.031 -16.650 1.00 86.69 74 GLY A C 1
ATOM 604 O O . GLY A 1 74 ? 19.903 7.876 -16.842 1.00 86.69 74 GLY A O 1
ATOM 605 N N . PHE A 1 75 ? 19.164 6.053 -15.748 1.00 87.38 75 PHE A N 1
ATOM 606 C CA . PHE A 1 75 ? 20.319 5.927 -14.846 1.00 87.38 75 PHE A CA 1
ATOM 607 C C . PHE A 1 75 ? 21.310 4.822 -15.240 1.00 87.38 75 PHE A C 1
ATOM 609 O O . PHE A 1 75 ? 22.348 4.692 -14.597 1.00 87.38 75 PHE A O 1
ATOM 616 N N . GLY A 1 76 ? 21.021 4.034 -16.282 1.00 83.94 76 GLY A N 1
ATOM 617 C CA . GLY A 1 76 ? 21.924 2.984 -16.766 1.00 83.94 76 GLY A CA 1
ATOM 618 C C . GLY A 1 76 ? 22.068 1.792 -15.816 1.00 83.94 76 GLY A C 1
ATOM 619 O O . GLY A 1 76 ? 23.057 1.068 -15.899 1.00 83.94 76 GLY A O 1
ATOM 620 N N . LEU A 1 77 ? 21.126 1.594 -14.887 1.00 86.75 77 LEU A N 1
ATOM 621 C CA . LEU A 1 77 ? 21.212 0.506 -13.916 1.00 86.75 77 LEU A CA 1
ATOM 622 C C . LEU A 1 77 ? 20.900 -0.846 -14.583 1.00 86.75 77 LEU A C 1
ATOM 624 O O . LEU A 1 77 ? 19.900 -0.949 -15.300 1.00 86.75 77 LEU A O 1
ATOM 628 N N . PRO A 1 78 ? 21.697 -1.899 -14.330 1.00 84.88 78 PRO A N 1
ATOM 629 C CA . PRO A 1 78 ? 21.366 -3.243 -14.783 1.00 84.88 78 PRO A CA 1
ATOM 630 C C . PRO A 1 78 ? 20.169 -3.789 -13.994 1.00 84.88 78 PRO A C 1
ATOM 632 O O . PRO A 1 78 ? 19.996 -3.501 -12.808 1.00 84.88 78 PRO A O 1
ATOM 635 N N . MET A 1 79 ? 19.332 -4.605 -14.639 1.00 82.94 79 MET A N 1
ATOM 636 C CA . MET A 1 79 ? 18.184 -5.238 -13.975 1.00 82.94 79 MET A CA 1
ATOM 637 C C . MET A 1 79 ? 18.645 -6.275 -12.952 1.00 82.94 79 MET A C 1
ATOM 639 O O . MET A 1 79 ? 18.083 -6.375 -11.862 1.00 82.94 79 MET A O 1
ATOM 643 N N . ALA A 1 80 ? 19.654 -7.057 -13.325 1.00 83.88 80 ALA A N 1
ATOM 644 C CA . ALA A 1 80 ? 20.271 -8.055 -12.477 1.00 83.88 80 ALA A CA 1
ATOM 645 C C . ALA A 1 80 ? 21.757 -8.158 -12.817 1.00 83.88 80 ALA A C 1
ATOM 647 O O . ALA A 1 80 ? 22.133 -8.143 -13.989 1.00 83.88 80 ALA A O 1
ATOM 648 N N . HIS A 1 81 ? 22.577 -8.301 -11.782 1.00 85.81 81 HIS A N 1
ATOM 649 C CA . HIS A 1 81 ? 23.995 -8.598 -11.908 1.00 85.81 81 HIS A CA 1
ATOM 650 C C . HIS A 1 81 ? 24.212 -10.048 -11.471 1.00 85.81 81 HIS A C 1
ATOM 652 O O . HIS A 1 81 ? 24.026 -10.380 -10.298 1.00 85.81 81 HIS A O 1
ATOM 658 N N . LEU A 1 82 ? 24.541 -10.930 -12.413 1.00 86.62 82 LEU A N 1
ATOM 659 C CA . LEU A 1 82 ? 24.690 -12.366 -12.168 1.00 86.62 82 LEU A CA 1
ATOM 660 C C . LEU A 1 82 ? 26.055 -12.825 -12.672 1.00 86.62 82 LEU A C 1
ATOM 662 O O . LEU A 1 82 ? 26.350 -12.719 -13.857 1.00 86.62 82 LEU A O 1
ATOM 666 N N . ASN A 1 83 ? 26.883 -13.361 -11.770 1.00 83.31 83 ASN A N 1
ATOM 667 C CA . ASN A 1 83 ? 28.208 -13.907 -12.096 1.00 83.31 83 ASN A CA 1
ATOM 668 C C . ASN A 1 83 ? 29.115 -12.938 -12.888 1.00 83.31 83 ASN A C 1
ATOM 670 O O . ASN A 1 83 ? 29.840 -13.367 -13.782 1.00 83.31 83 ASN A O 1
ATOM 674 N N . GLY A 1 84 ? 29.066 -11.634 -12.590 1.00 84.44 84 GLY A N 1
ATOM 675 C CA . GLY A 1 84 ? 29.862 -10.620 -13.294 1.00 84.44 84 GLY A CA 1
ATOM 676 C C . GLY A 1 84 ? 29.270 -10.145 -14.624 1.00 84.44 84 GLY A C 1
ATOM 677 O O . GLY A 1 84 ? 29.890 -9.326 -15.296 1.00 84.44 84 GLY A O 1
ATOM 678 N N . VAL A 1 85 ? 28.089 -10.640 -15.010 1.00 85.62 85 VAL A N 1
ATOM 679 C CA . VAL A 1 85 ? 27.378 -10.235 -16.227 1.00 85.62 85 VAL A CA 1
ATOM 680 C C . VAL A 1 85 ? 26.178 -9.370 -15.858 1.00 85.62 85 VAL A C 1
ATOM 682 O O . VAL A 1 85 ? 25.303 -9.783 -15.091 1.00 85.62 85 VAL A O 1
ATOM 685 N N . ASP A 1 86 ? 26.136 -8.177 -16.444 1.00 85.19 86 ASP A N 1
ATOM 686 C CA . ASP A 1 86 ? 25.000 -7.268 -16.354 1.00 85.19 86 ASP A CA 1
ATOM 687 C C . ASP A 1 86 ? 23.914 -7.668 -17.349 1.00 85.19 86 ASP A C 1
ATOM 689 O O . ASP A 1 86 ? 24.125 -7.703 -18.564 1.00 85.19 86 ASP A O 1
ATOM 693 N N . ILE A 1 87 ? 22.726 -7.963 -16.827 1.00 82.94 87 ILE A N 1
ATOM 694 C CA . ILE A 1 87 ? 21.557 -8.292 -17.635 1.00 82.94 87 ILE A CA 1
ATOM 695 C C . ILE A 1 87 ? 20.710 -7.034 -17.796 1.00 82.94 87 ILE A C 1
ATOM 697 O O . ILE A 1 87 ? 20.175 -6.487 -16.827 1.00 82.94 87 ILE A O 1
ATOM 701 N N . PHE A 1 88 ? 20.557 -6.603 -19.046 1.00 82.62 88 PHE A N 1
ATOM 702 C CA . PHE A 1 88 ? 19.690 -5.496 -19.434 1.00 82.62 88 PHE A CA 1
ATOM 703 C C . PHE A 1 88 ? 18.429 -6.029 -20.111 1.00 82.62 88 PHE A C 1
ATOM 705 O O . PHE A 1 88 ? 18.493 -6.970 -20.905 1.00 82.62 88 PHE A O 1
ATOM 712 N N . LEU A 1 89 ? 17.277 -5.413 -19.832 1.00 76.56 89 LEU A N 1
ATOM 713 C CA . LEU A 1 89 ? 16.090 -5.693 -20.633 1.00 76.56 89 LEU A CA 1
ATOM 714 C C . LEU A 1 89 ? 16.199 -4.985 -21.986 1.00 76.56 89 LEU A C 1
ATOM 716 O O . LEU A 1 89 ? 16.630 -3.833 -22.048 1.00 76.56 89 LEU A O 1
ATOM 720 N N . PRO A 1 90 ? 15.729 -5.623 -23.064 1.00 83.25 90 PRO A N 1
ATOM 721 C CA . PRO A 1 90 ? 15.502 -4.935 -24.324 1.00 83.25 90 PRO A CA 1
ATOM 722 C C . PRO A 1 90 ? 14.524 -3.753 -24.179 1.00 83.25 90 PRO A C 1
ATOM 724 O O . PRO A 1 90 ? 13.506 -3.863 -23.492 1.00 83.25 90 PRO A O 1
ATOM 727 N N . GLY A 1 91 ? 14.789 -2.663 -24.915 1.00 81.75 91 GLY A N 1
ATOM 728 C CA . GLY A 1 91 ? 14.014 -1.404 -24.932 1.00 81.75 91 GLY A CA 1
ATOM 729 C C . GLY A 1 91 ? 12.493 -1.565 -24.966 1.00 81.75 91 GLY A C 1
ATOM 730 O O . GLY A 1 91 ? 11.749 -0.866 -24.281 1.00 81.75 91 GLY A O 1
ATOM 731 N N . TRP A 1 92 ? 12.021 -2.531 -25.749 1.00 85.94 92 TRP A N 1
ATOM 732 C CA . TRP A 1 92 ? 10.603 -2.772 -25.996 1.00 85.94 92 TRP A CA 1
ATOM 733 C C . TRP A 1 92 ? 9.844 -3.369 -24.800 1.00 85.94 92 TRP A C 1
ATOM 735 O O . TRP A 1 92 ? 8.617 -3.302 -24.774 1.00 85.94 92 TRP A O 1
ATOM 745 N N . TYR A 1 93 ? 10.535 -3.907 -23.788 1.00 86.44 93 TYR A N 1
ATOM 746 C CA . TYR A 1 93 ? 9.896 -4.376 -22.553 1.00 86.44 93 TYR A CA 1
ATOM 747 C C . TYR A 1 93 ? 9.477 -3.233 -21.621 1.00 86.44 93 TYR A C 1
ATOM 749 O O . TYR A 1 93 ? 8.617 -3.436 -20.766 1.00 86.44 93 TYR A O 1
ATOM 757 N N . ALA A 1 94 ? 10.042 -2.034 -21.787 1.00 88.19 94 ALA A N 1
ATOM 758 C CA . ALA A 1 94 ? 9.757 -0.876 -20.940 1.00 88.19 94 ALA A CA 1
ATOM 759 C C . ALA A 1 94 ? 8.256 -0.526 -20.820 1.00 88.19 94 ALA A C 1
ATOM 761 O O . ALA A 1 94 ? 7.768 -0.384 -19.697 1.00 88.19 94 ALA A O 1
ATOM 762 N N . PRO A 1 95 ? 7.474 -0.412 -21.914 1.00 90.88 95 PRO A N 1
ATOM 763 C CA . PRO A 1 95 ? 6.038 -0.158 -21.796 1.00 90.88 95 PRO A CA 1
ATOM 764 C C . PRO A 1 95 ? 5.294 -1.303 -21.098 1.00 90.88 95 PRO A C 1
ATOM 766 O O . PRO A 1 95 ? 4.348 -1.051 -20.355 1.00 90.88 95 PRO A O 1
ATOM 769 N N . LEU A 1 96 ? 5.730 -2.554 -21.282 1.00 92.69 96 LEU A N 1
ATOM 770 C CA . LEU A 1 96 ? 5.088 -3.715 -20.667 1.00 92.69 96 LEU A CA 1
ATOM 771 C C . LEU A 1 96 ? 5.229 -3.697 -19.138 1.00 92.69 96 LEU A C 1
ATOM 773 O O . LEU A 1 96 ? 4.254 -3.962 -18.437 1.00 92.69 96 LEU A O 1
ATOM 777 N N . THR A 1 97 ? 6.405 -3.345 -18.608 1.00 91.62 97 THR A N 1
ATOM 778 C CA . THR A 1 97 ? 6.627 -3.267 -17.153 1.00 91.62 97 THR A CA 1
ATOM 779 C C . THR A 1 97 ? 5.825 -2.141 -16.509 1.00 91.62 97 THR A C 1
ATOM 781 O O . THR A 1 97 ? 5.266 -2.334 -15.429 1.00 91.62 97 THR A O 1
ATOM 784 N N . VAL A 1 98 ? 5.688 -1.001 -17.194 1.00 94.31 98 VAL A N 1
ATOM 785 C CA . VAL A 1 98 ? 4.860 0.121 -16.724 1.00 94.31 98 VAL A CA 1
ATOM 786 C C . VAL A 1 98 ? 3.386 -0.266 -16.701 1.00 94.31 98 VAL A C 1
ATOM 788 O O . VAL A 1 98 ? 2.715 -0.056 -15.691 1.00 94.31 98 VAL A O 1
ATOM 791 N N . VAL A 1 99 ? 2.878 -0.877 -17.776 1.00 96.19 99 VAL A 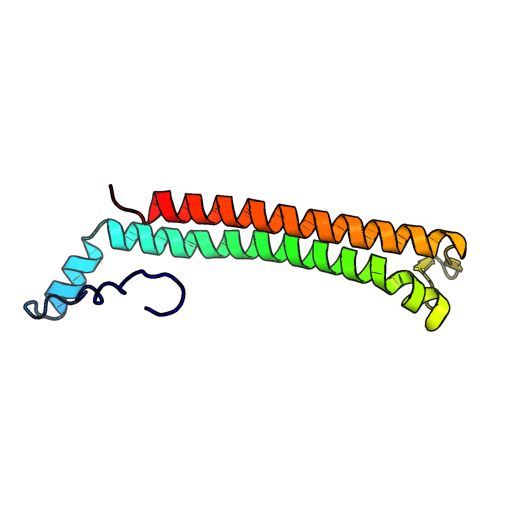N 1
ATOM 792 C CA . VAL A 1 99 ? 1.490 -1.359 -17.833 1.00 96.19 99 VAL A CA 1
ATOM 793 C C . VAL A 1 99 ? 1.240 -2.396 -16.740 1.00 96.19 99 VAL A C 1
ATOM 795 O O . VAL A 1 99 ? 0.241 -2.297 -16.031 1.00 96.19 99 VAL A O 1
ATOM 798 N N . ALA A 1 100 ? 2.160 -3.342 -16.537 1.00 95.06 100 ALA A N 1
ATOM 799 C CA . ALA A 1 100 ? 2.066 -4.315 -15.453 1.00 95.06 100 ALA A CA 1
ATOM 800 C C . ALA A 1 100 ? 2.028 -3.637 -14.070 1.00 95.06 100 ALA A C 1
ATOM 802 O O . ALA A 1 100 ? 1.190 -3.994 -13.242 1.00 95.06 100 ALA A O 1
ATOM 803 N N . GLY A 1 101 ? 2.866 -2.622 -13.833 1.00 95.38 101 GLY A N 1
ATOM 804 C CA . GLY A 1 101 ? 2.857 -1.829 -12.601 1.00 95.38 101 GLY A CA 1
ATOM 805 C C . GLY A 1 101 ? 1.538 -1.080 -12.379 1.00 95.38 101 GLY A C 1
ATOM 806 O O . GLY A 1 101 ? 0.995 -1.104 -11.276 1.00 95.38 101 GLY A O 1
ATOM 807 N N . ILE A 1 102 ? 0.969 -0.476 -13.426 1.00 96.38 102 ILE A N 1
ATOM 808 C CA . ILE A 1 102 ? -0.332 0.211 -13.367 1.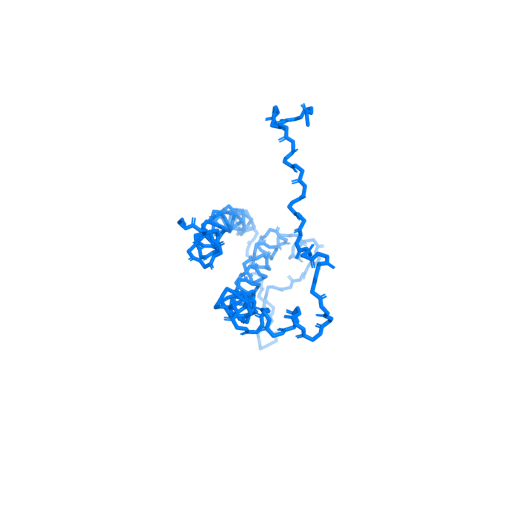00 96.38 102 ILE A CA 1
ATOM 809 C C . ILE A 1 102 ? -1.467 -0.781 -13.085 1.00 96.38 102 ILE A C 1
ATOM 811 O O . ILE A 1 102 ? -2.318 -0.523 -12.234 1.00 96.38 102 ILE A O 1
ATOM 815 N N . LEU A 1 103 ? -1.485 -1.933 -13.758 1.00 97.12 103 LEU A N 1
ATOM 816 C CA . LEU A 1 103 ? -2.482 -2.977 -13.513 1.00 97.12 103 LEU A CA 1
ATOM 817 C C . LEU A 1 103 ? -2.391 -3.503 -12.077 1.00 97.12 103 LEU A C 1
ATOM 819 O O . LEU A 1 103 ? -3.414 -3.653 -11.407 1.00 97.12 103 LEU A O 1
ATOM 823 N N . LEU A 1 104 ? -1.172 -3.718 -11.578 1.00 96.31 104 LEU A N 1
ATOM 824 C CA . LEU A 1 104 ? -0.937 -4.135 -10.201 1.00 96.31 104 LEU A CA 1
ATOM 825 C C . LEU A 1 104 ? -1.381 -3.061 -9.198 1.00 96.31 104 LEU A C 1
ATOM 827 O O . LEU A 1 104 ? -1.954 -3.399 -8.162 1.00 96.31 104 LEU A O 1
ATOM 831 N N . LEU A 1 105 ? -1.195 -1.775 -9.507 1.00 96.12 105 LEU A N 1
ATOM 832 C CA . LEU A 1 105 ? -1.695 -0.671 -8.685 1.00 96.12 105 LEU A CA 1
ATOM 833 C C . LEU A 1 105 ? -3.220 -0.715 -8.586 1.00 96.12 105 LEU A C 1
ATOM 835 O O . LEU A 1 105 ? -3.769 -0.675 -7.486 1.00 96.12 105 LEU A O 1
ATOM 839 N N . ILE A 1 106 ? -3.906 -0.850 -9.723 1.00 97.00 106 ILE A N 1
ATOM 840 C CA . ILE A 1 106 ? -5.367 -0.960 -9.764 1.00 97.00 106 ILE A CA 1
ATOM 841 C C . ILE A 1 106 ? -5.819 -2.159 -8.930 1.00 97.00 106 ILE A C 1
ATOM 843 O O . ILE A 1 106 ? -6.709 -2.018 -8.089 1.00 97.00 106 ILE A O 1
ATOM 847 N N . LEU A 1 107 ? -5.185 -3.320 -9.102 1.00 95.62 107 LEU A N 1
ATOM 848 C CA . LEU A 1 107 ? -5.485 -4.517 -8.320 1.00 95.62 107 LEU A CA 1
ATOM 849 C C . LEU A 1 107 ? -5.291 -4.274 -6.815 1.00 95.62 107 LEU A C 1
ATOM 851 O O . LEU A 1 107 ? -6.148 -4.642 -6.012 1.00 95.62 107 LEU A O 1
ATOM 855 N N . THR A 1 108 ? -4.212 -3.588 -6.437 1.00 95.25 108 THR A N 1
ATOM 856 C CA . THR A 1 108 ? -3.898 -3.245 -5.042 1.00 95.25 108 THR A CA 1
ATOM 857 C C . THR A 1 108 ? -4.977 -2.351 -4.428 1.00 95.25 108 THR A C 1
ATOM 859 O O . THR A 1 108 ? -5.386 -2.577 -3.290 1.00 95.25 108 THR A O 1
ATOM 862 N N . LEU A 1 109 ? -5.516 -1.384 -5.178 1.00 94.75 109 LEU A N 1
ATOM 863 C CA . LEU A 1 109 ? -6.618 -0.532 -4.712 1.00 94.75 109 LEU A CA 1
ATOM 864 C C . LEU A 1 109 ? -7.918 -1.323 -4.497 1.00 94.75 109 LEU A C 1
ATOM 866 O O . LEU A 1 109 ? -8.632 -1.098 -3.516 1.00 94.75 109 LEU A O 1
ATOM 870 N N . HIS A 1 110 ? -8.219 -2.281 -5.374 1.00 94.69 110 HIS A N 1
ATOM 871 C CA . HIS A 1 110 ? -9.371 -3.170 -5.196 1.00 94.69 110 HIS A CA 1
ATOM 872 C C . HIS A 1 110 ? -9.195 -4.071 -3.969 1.00 94.69 110 HIS A C 1
ATOM 874 O O . HIS A 1 110 ? -10.134 -4.247 -3.188 1.00 94.69 110 HIS A O 1
ATOM 880 N N . LEU A 1 111 ? -7.979 -4.573 -3.753 1.00 93.25 111 LEU A N 1
ATOM 881 C CA . LEU A 1 111 ? -7.617 -5.357 -2.577 1.00 93.25 111 LEU A CA 1
ATOM 882 C C . LEU A 1 111 ? -7.736 -4.526 -1.284 1.00 93.25 111 LEU A C 1
ATOM 884 O O . LEU A 1 111 ? -8.309 -5.006 -0.307 1.00 93.25 111 LEU A O 1
ATOM 888 N N . ALA A 1 112 ? -7.315 -3.255 -1.296 1.00 92.81 112 ALA A N 1
ATOM 889 C CA . ALA A 1 112 ? -7.509 -2.303 -0.193 1.00 92.81 112 ALA A CA 1
ATOM 890 C C . ALA A 1 112 ? -8.981 -2.098 0.155 1.00 92.81 112 ALA A C 1
ATOM 892 O O . ALA A 1 112 ? -9.361 -2.171 1.326 1.00 92.81 112 ALA A O 1
ATOM 893 N N . LYS A 1 113 ? -9.835 -1.919 -0.855 1.00 91.81 113 LYS A N 1
ATOM 894 C CA . LYS A 1 113 ? -11.283 -1.812 -0.649 1.00 91.81 113 LYS A CA 1
ATOM 895 C C . LYS A 1 113 ? -11.865 -3.091 -0.034 1.00 91.81 113 LYS A C 1
ATOM 897 O O . LYS A 1 113 ? -12.666 -3.007 0.898 1.00 91.81 113 LYS A O 1
ATOM 902 N N . GLY A 1 114 ? -11.452 -4.262 -0.523 1.00 91.25 114 GLY A N 1
ATOM 903 C CA . GLY A 1 114 ? -11.889 -5.560 -0.003 1.00 91.25 114 GLY A CA 1
ATOM 904 C C . GLY A 1 114 ? -11.490 -5.779 1.459 1.00 91.25 114 GLY A C 1
ATOM 905 O O . GLY A 1 114 ? -12.333 -6.113 2.292 1.00 91.25 114 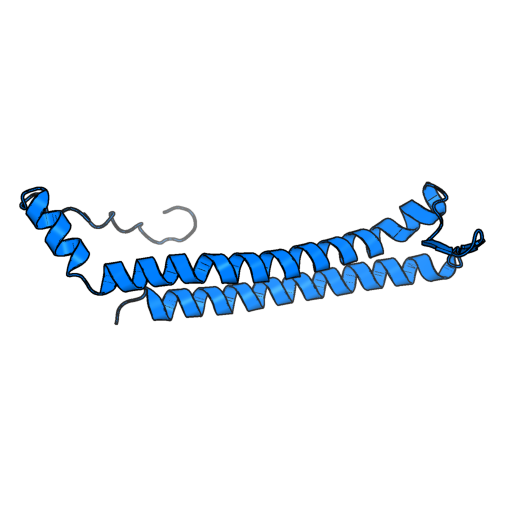GLY A O 1
ATOM 906 N N . LEU A 1 115 ? -10.227 -5.513 1.797 1.00 91.44 115 LEU A N 1
ATOM 907 C CA . LEU A 1 115 ? -9.723 -5.625 3.168 1.00 91.44 115 LEU A CA 1
ATOM 908 C C . LEU A 1 115 ? -10.389 -4.620 4.117 1.00 91.44 115 LEU A C 1
ATOM 910 O O . LEU A 1 115 ? -10.726 -4.981 5.244 1.00 91.44 115 LEU A O 1
ATOM 914 N N . GLY A 1 116 ? -10.672 -3.398 3.655 1.00 88.62 116 GLY A N 1
ATOM 915 C CA . GLY A 1 116 ? -11.433 -2.412 4.426 1.00 88.62 116 GLY A CA 1
ATOM 916 C C . GLY A 1 116 ? -12.844 -2.894 4.781 1.00 88.62 116 GLY A C 1
ATOM 917 O O . GLY A 1 116 ? -13.289 -2.729 5.918 1.00 88.62 116 GLY A O 1
ATOM 918 N N . TYR A 1 117 ? -13.530 -3.562 3.848 1.00 88.56 117 TYR A N 1
ATOM 919 C CA . TYR A 1 117 ? -14.843 -4.157 4.111 1.00 88.56 117 TYR A CA 1
ATOM 920 C C . TYR A 1 117 ? -14.771 -5.293 5.142 1.00 88.56 117 TYR A C 1
ATOM 922 O O . TYR A 1 117 ? -15.576 -5.336 6.076 1.00 88.56 117 TYR A O 1
ATOM 930 N N . LEU A 1 118 ? -13.784 -6.186 5.015 1.00 86.88 118 LEU A N 1
ATOM 931 C CA . LEU A 1 118 ? -13.560 -7.280 5.967 1.00 86.88 118 LEU A CA 1
ATOM 932 C C . LEU A 1 118 ? -13.274 -6.748 7.377 1.00 86.88 118 LEU A C 1
ATOM 934 O O . LEU A 1 118 ? -13.864 -7.221 8.350 1.00 86.88 118 LEU A O 1
ATOM 938 N N . HIS A 1 119 ? -12.438 -5.716 7.480 1.00 88.25 119 HIS A N 1
ATOM 939 C CA . HIS A 1 119 ? -12.128 -5.057 8.743 1.00 88.25 119 HIS A CA 1
ATOM 940 C C . HIS A 1 119 ? -13.363 -4.404 9.375 1.00 88.25 119 HIS A C 1
ATOM 942 O O . HIS A 1 119 ? -13.641 -4.611 10.556 1.00 88.25 119 HIS A O 1
ATOM 948 N N . GLY A 1 120 ? -14.155 -3.677 8.579 1.00 84.88 120 GLY A N 1
ATOM 949 C CA . GLY A 1 120 ? -15.406 -3.072 9.036 1.00 84.88 120 GLY A CA 1
ATOM 950 C C . GLY A 1 120 ? -16.417 -4.109 9.533 1.00 84.88 120 GLY A C 1
ATOM 951 O O . GLY A 1 120 ? -17.095 -3.879 10.536 1.00 84.88 120 GLY A O 1
ATOM 952 N N . ARG A 1 121 ? -16.488 -5.283 8.892 1.00 86.75 121 ARG A N 1
ATOM 953 C CA . ARG A 1 121 ? -17.342 -6.394 9.336 1.00 86.75 121 ARG A CA 1
ATOM 954 C C . ARG A 1 121 ? -16.873 -6.980 10.668 1.00 86.75 121 ARG A C 1
ATOM 956 O O . ARG A 1 121 ? -17.711 -7.220 11.533 1.00 86.75 121 ARG A O 1
ATOM 963 N N . LEU A 1 122 ? -15.567 -7.168 10.851 1.00 85.19 122 LEU A N 1
ATOM 964 C CA . LEU A 1 122 ? -14.992 -7.663 12.106 1.00 85.19 122 LEU A CA 1
ATOM 965 C C . LEU A 1 122 ? -15.251 -6.680 13.256 1.00 85.19 122 LEU A C 1
ATOM 967 O O . LEU A 1 122 ? -15.737 -7.082 14.313 1.00 85.19 122 LEU A O 1
ATOM 971 N N . ALA A 1 123 ? -15.037 -5.383 13.015 1.00 85.06 123 ALA A N 1
ATOM 972 C CA . ALA A 1 123 ? -15.369 -4.332 13.971 1.00 85.06 123 ALA A CA 1
ATOM 973 C C . ALA A 1 123 ? -16.868 -4.326 14.309 1.00 85.06 123 ALA A C 1
ATOM 975 O O . ALA A 1 123 ? -17.232 -4.219 15.477 1.00 85.06 123 ALA A O 1
ATOM 976 N N . LYS A 1 124 ? -17.749 -4.502 13.316 1.00 84.06 124 LYS A N 1
ATOM 977 C CA . LYS A 1 124 ? -19.196 -4.574 13.545 1.00 84.06 124 LYS A CA 1
ATOM 978 C C . LYS A 1 124 ? -19.575 -5.762 14.435 1.00 84.06 124 LYS A C 1
ATOM 980 O O . LYS A 1 124 ? -20.280 -5.560 15.410 1.00 84.06 124 LYS A O 1
ATOM 985 N N . VAL A 1 125 ? -19.070 -6.963 14.152 1.00 82.75 125 VAL A N 1
ATOM 986 C CA . VAL A 1 125 ? -19.368 -8.170 14.950 1.00 82.75 125 VAL A CA 1
ATOM 987 C C . VAL A 1 125 ? -18.864 -8.050 16.392 1.00 82.75 125 VAL A C 1
ATOM 989 O O . VAL A 1 125 ? -19.517 -8.533 17.310 1.00 82.75 125 VAL A O 1
ATOM 992 N N . MET A 1 126 ? -17.710 -7.415 16.608 1.00 76.81 126 MET A N 1
ATOM 993 C CA . MET A 1 126 ? -17.102 -7.333 17.941 1.00 76.81 126 MET A CA 1
ATOM 994 C C . MET A 1 126 ? -17.562 -6.126 18.772 1.00 76.81 126 MET A C 1
ATOM 996 O O . MET A 1 126 ? -17.532 -6.197 20.000 1.00 76.81 126 MET A O 1
ATOM 1000 N N . LEU A 1 127 ? -17.952 -5.016 18.133 1.00 77.38 127 LEU A N 1
ATOM 1001 C CA . LEU A 1 127 ? -18.176 -3.728 18.807 1.00 77.38 127 LEU A CA 1
ATOM 1002 C C . LEU A 1 127 ? -19.589 -3.160 18.644 1.00 77.38 127 LEU A C 1
ATOM 1004 O O . LEU A 1 127 ? -19.969 -2.292 19.438 1.00 77.38 127 LEU A O 1
ATOM 1008 N N . VAL A 1 128 ? -20.355 -3.588 17.633 1.00 71.75 128 VAL A N 1
ATOM 1009 C CA . VAL A 1 128 ? -21.726 -3.103 17.429 1.00 71.75 128 VAL A CA 1
ATOM 1010 C C . VAL A 1 128 ? -22.694 -3.979 18.213 1.00 71.75 128 VAL A C 1
ATOM 1012 O O . VAL A 1 128 ? -22.644 -5.202 18.179 1.00 71.75 128 VAL A O 1
ATOM 1015 N N . LYS A 1 129 ? -23.534 -3.285 18.973 1.00 59.09 129 LYS A N 1
ATOM 1016 C CA . LYS A 1 129 ? -24.578 -3.820 19.835 1.00 59.09 129 LYS A CA 1
ATOM 1017 C C . LYS A 1 129 ? -25.739 -4.338 18.972 1.00 59.09 129 LYS A C 1
ATOM 1019 O O . LYS A 1 129 ? -26.107 -3.635 18.030 1.00 59.09 129 LYS A O 1
ATOM 1024 N N . ASP A 1 130 ? -26.326 -5.473 19.342 1.00 51.34 130 ASP A N 1
ATOM 1025 C CA . ASP A 1 130 ? -27.761 -5.701 19.115 1.00 51.34 130 ASP A CA 1
ATOM 1026 C C . ASP A 1 130 ? -28.577 -4.905 20.157 1.00 51.34 130 ASP A C 1
ATOM 1028 O O . ASP A 1 130 ? -28.186 -4.878 21.355 1.00 51.34 130 ASP A O 1
#

Sequence (130 aa):
EALLGVRMPRRPIFSRKDLPMWGKFKSLVSDRRTWLTILYMLVLMPLGIVYFTIFITLVAFVAYGIASPVLFYGFGLPMAHLNGVDIFLPGWYAPLTVVAGILLLILTLHLAKGLGYLHGRLAKVMLVKD

Foldseek 3Di:
DPPPPDDDPDPDPPDPVPDDPVRVVVVLVPDPLNVLVVVVVVVCVVVVVVLCVVLVVLLVLLCCLQCVCCVCVVVVQAPDQDPNDGHHDPPVCNVVSNVVSVVSVVVSVVVVVVVVVVSVVVCCVRPPDD

Radius of gyration: 25.48 Å; chains: 1; bounding box: 58×35×70 Å

pLDDT: mean 84.68, std 10.86, range [51.34, 97.38]

Organism: Eiseniibacteriota bacterium (NCBI:txid2212470)

InterPro domains:
  IPR025828 Putative sensor domain [PF13796] (2-127)